Protein AF-A0A2T6E6T4-F1 (afdb_monomer_lite)

pLDDT: mean 71.41, std 10.5, range [36.41, 85.44]

Structure (mmCIF, N/CA/C/O backbone):
data_AF-A0A2T6E6T4-F1
#
_entry.id   AF-A0A2T6E6T4-F1
#
loop_
_atom_site.group_PDB
_atom_site.id
_atom_site.type_symbol
_atom_site.label_atom_id
_atom_site.label_alt_id
_atom_site.label_comp_id
_atom_site.label_asym_id
_atom_site.label_entity_id
_atom_site.label_seq_id
_atom_site.pdbx_PDB_ins_code
_atom_site.Ca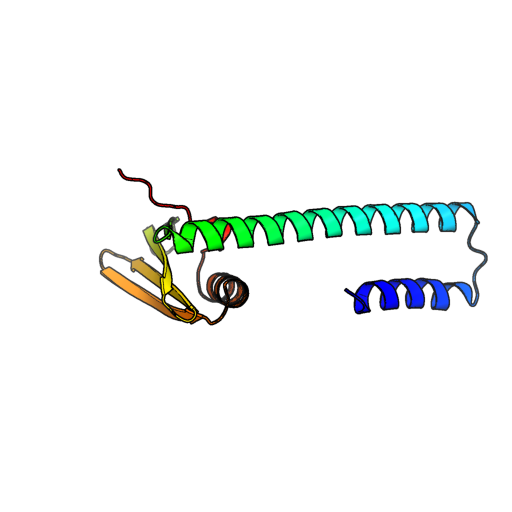rtn_x
_atom_site.Cartn_y
_atom_site.Cartn_z
_atom_site.occupancy
_atom_site.B_iso_or_equiv
_atom_site.auth_seq_id
_atom_site.auth_comp_id
_atom_site.auth_asym_id
_atom_site.auth_atom_id
_atom_site.pdbx_PDB_model_num
ATOM 1 N N . MET A 1 1 ? 5.525 -5.760 -18.909 1.00 48.12 1 MET A N 1
ATOM 2 C CA . MET A 1 1 ? 6.996 -5.800 -19.128 1.00 48.12 1 MET A CA 1
ATOM 3 C C . MET A 1 1 ? 7.352 -5.835 -20.614 1.00 48.12 1 MET A C 1
ATOM 5 O O . MET A 1 1 ? 8.239 -5.095 -21.001 1.00 48.12 1 MET A O 1
ATOM 9 N N . TYR A 1 2 ? 6.636 -6.608 -21.444 1.00 48.38 2 TYR A N 1
ATOM 10 C CA . TYR A 1 2 ? 6.840 -6.674 -22.903 1.00 48.38 2 TYR A CA 1
ATOM 11 C C . TYR A 1 2 ? 6.457 -5.377 -23.658 1.00 48.38 2 TYR A C 1
ATOM 13 O O . TYR A 1 2 ? 7.121 -5.008 -24.620 1.00 48.38 2 TYR A O 1
ATOM 21 N N . GLU A 1 3 ? 5.438 -4.644 -23.189 1.00 52.69 3 GLU A N 1
ATOM 22 C CA . GLU A 1 3 ? 4.948 -3.406 -23.830 1.00 52.69 3 GLU A CA 1
ATOM 23 C C . GLU A 1 3 ? 5.941 -2.238 -23.812 1.00 52.69 3 GLU A C 1
ATOM 25 O O . GLU A 1 3 ? 6.069 -1.528 -24.805 1.00 52.69 3 GLU A O 1
ATOM 30 N N . ILE A 1 4 ? 6.683 -2.049 -22.717 1.00 54.12 4 ILE A N 1
ATOM 31 C CA . ILE A 1 4 ? 7.630 -0.927 -22.588 1.00 54.12 4 ILE A CA 1
ATOM 32 C C . ILE A 1 4 ? 8.847 -1.170 -23.490 1.00 54.12 4 ILE A C 1
ATOM 34 O O . ILE A 1 4 ? 9.327 -0.261 -24.160 1.00 54.12 4 ILE A O 1
ATOM 38 N N . SER A 1 5 ? 9.310 -2.422 -23.568 1.00 52.81 5 SER A N 1
ATOM 39 C CA . SER A 1 5 ? 10.382 -2.824 -24.483 1.00 52.81 5 SER A CA 1
ATOM 40 C C . SER A 1 5 ? 9.982 -2.620 -25.947 1.00 52.81 5 SER A C 1
ATOM 42 O O . SER A 1 5 ? 10.800 -2.165 -26.741 1.00 52.81 5 SER A O 1
ATOM 44 N N . GLN A 1 6 ? 8.722 -2.906 -26.292 1.00 55.88 6 GLN A N 1
ATOM 45 C CA . GLN A 1 6 ? 8.171 -2.697 -27.634 1.00 55.88 6 GLN A CA 1
ATOM 46 C C . GLN A 1 6 ? 8.017 -1.209 -27.970 1.00 55.88 6 GLN A C 1
ATOM 48 O O . GLN A 1 6 ? 8.388 -0.815 -29.068 1.00 55.88 6 GLN A O 1
ATOM 53 N N . GLN A 1 7 ? 7.557 -0.369 -27.035 1.00 58.75 7 GLN A N 1
ATOM 54 C CA . GLN A 1 7 ? 7.467 1.084 -27.240 1.00 58.75 7 GLN A CA 1
ATOM 55 C C . GLN A 1 7 ? 8.837 1.738 -27.436 1.00 58.75 7 GLN A C 1
ATOM 57 O O . GLN A 1 7 ? 8.981 2.601 -28.297 1.00 58.75 7 GLN A O 1
ATOM 62 N N . VAL A 1 8 ? 9.857 1.307 -26.688 1.00 57.97 8 VAL A N 1
ATOM 63 C CA . VAL A 1 8 ? 11.231 1.802 -26.866 1.00 57.97 8 VAL A CA 1
ATOM 64 C C . VAL A 1 8 ? 11.803 1.342 -28.210 1.00 57.97 8 VAL A C 1
ATOM 66 O O . VAL A 1 8 ? 12.407 2.146 -28.912 1.00 57.97 8 VAL A O 1
ATOM 69 N N . LEU A 1 9 ? 11.566 0.088 -28.614 1.00 57.53 9 LEU A N 1
ATOM 70 C CA . LEU A 1 9 ? 11.963 -0.423 -29.933 1.00 57.53 9 LEU A CA 1
ATOM 71 C C . LEU A 1 9 ? 11.251 0.295 -31.087 1.00 57.53 9 LEU A C 1
ATOM 73 O O . LEU A 1 9 ? 11.897 0.586 -32.088 1.00 57.53 9 LEU A O 1
ATOM 77 N N . LEU A 1 10 ? 9.961 0.610 -30.947 1.00 60.66 10 LEU A N 1
ATOM 78 C CA . LEU A 1 10 ? 9.191 1.381 -31.928 1.00 60.66 10 LEU A CA 1
ATOM 79 C C . LEU A 1 10 ? 9.673 2.830 -32.010 1.00 60.66 10 LEU A C 1
ATOM 81 O O . LEU A 1 10 ? 9.896 3.315 -33.109 1.00 60.66 10 LEU A O 1
ATOM 85 N N . PHE A 1 11 ? 9.942 3.486 -30.880 1.00 58.88 11 PHE A N 1
ATOM 86 C CA . PHE A 1 11 ? 10.520 4.833 -30.857 1.00 58.88 11 PHE A CA 1
ATOM 87 C C . PHE A 1 11 ? 11.917 4.875 -31.500 1.00 58.88 11 PHE A C 1
ATOM 89 O O . PHE A 1 11 ? 12.221 5.772 -32.284 1.00 58.88 11 PHE A O 1
ATOM 96 N N . LEU A 1 12 ? 12.754 3.866 -31.230 1.00 55.12 12 LEU A N 1
ATOM 97 C CA . LEU A 1 12 ? 14.038 3.687 -31.909 1.00 55.12 12 LEU A CA 1
ATOM 98 C C . LEU A 1 12 ? 13.855 3.388 -33.402 1.00 55.12 12 LEU A C 1
ATOM 100 O O . LEU A 1 12 ? 14.628 3.892 -34.200 1.00 55.12 12 LEU A O 1
ATOM 104 N N . ALA A 1 13 ? 12.859 2.610 -33.817 1.00 57.91 13 ALA A N 1
ATOM 105 C CA . ALA A 1 13 ? 12.647 2.295 -35.229 1.00 57.91 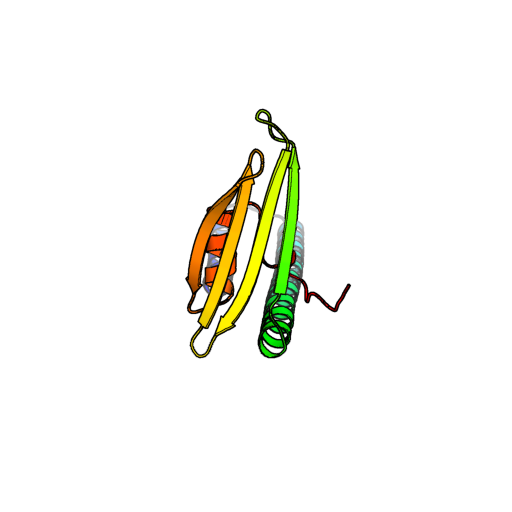13 ALA A CA 1
ATOM 106 C C . ALA A 1 13 ? 12.042 3.467 -36.028 1.00 57.91 13 ALA A C 1
ATOM 108 O O . ALA A 1 13 ? 12.369 3.640 -37.202 1.00 57.91 13 ALA A O 1
ATOM 109 N N . GLU A 1 14 ? 11.188 4.280 -35.405 1.00 53.25 14 GLU A N 1
ATOM 110 C CA . GLU A 1 14 ? 10.406 5.333 -36.062 1.00 53.25 14 GLU A CA 1
ATOM 111 C C . GLU A 1 14 ? 11.209 6.634 -36.268 1.00 53.25 14 GLU A C 1
ATOM 113 O O . GLU A 1 14 ? 11.046 7.298 -37.293 1.00 53.25 14 GLU A O 1
ATOM 118 N N . ASP A 1 15 ? 12.167 6.958 -35.387 1.00 51.22 15 ASP A N 1
ATOM 119 C CA . ASP A 1 15 ? 12.989 8.180 -35.514 1.00 51.22 15 ASP A CA 1
ATOM 120 C C . ASP A 1 15 ? 14.190 8.033 -36.480 1.00 51.22 15 ASP A C 1
ATOM 122 O O . ASP A 1 15 ? 14.761 9.019 -36.953 1.00 51.22 15 ASP A O 1
ATOM 126 N N . HIS A 1 16 ? 14.544 6.804 -36.880 1.00 52.88 16 HIS A N 1
ATOM 127 C CA . HIS A 1 16 ? 15.648 6.556 -37.827 1.00 52.88 16 HIS A CA 1
ATOM 128 C C . HIS A 1 16 ? 15.256 6.750 -39.302 1.00 52.88 16 HIS A C 1
ATOM 130 O O . HIS A 1 16 ? 16.078 6.561 -40.200 1.00 52.88 16 HIS A O 1
ATOM 136 N N . GLY A 1 17 ? 14.018 7.170 -39.573 1.00 50.34 17 GLY A N 1
ATOM 137 C CA . GLY A 1 17 ? 13.512 7.338 -40.930 1.00 50.34 17 GLY A CA 1
ATOM 138 C C . GLY A 1 17 ? 13.982 8.594 -41.673 1.00 50.34 17 GLY A C 1
ATOM 139 O O . GLY A 1 17 ? 13.856 8.619 -42.899 1.00 50.34 17 GLY A O 1
ATOM 140 N N . ARG A 1 18 ? 14.482 9.666 -41.019 1.00 56.31 18 ARG A N 1
ATOM 141 C CA . ARG A 1 18 ? 14.786 10.899 -41.791 1.00 56.31 18 ARG A CA 1
ATOM 142 C C . ARG A 1 18 ? 15.679 12.005 -41.215 1.00 56.31 18 ARG A C 1
ATOM 144 O O . ARG A 1 18 ? 15.728 13.070 -41.834 1.00 56.31 18 ARG A O 1
ATOM 151 N N . ARG A 1 19 ? 16.390 11.850 -40.095 1.00 58.31 19 ARG A N 1
ATOM 152 C CA . ARG A 1 19 ? 17.266 12.935 -39.596 1.00 58.31 19 ARG A CA 1
ATOM 153 C C . ARG A 1 19 ? 18.662 12.443 -39.244 1.00 58.31 19 ARG A C 1
ATOM 155 O O . ARG A 1 19 ? 18.840 11.383 -38.666 1.00 58.31 19 ARG A O 1
ATOM 162 N N . ASN A 1 20 ? 19.649 13.243 -39.642 1.00 62.38 20 ASN A N 1
ATOM 163 C CA . ASN A 1 20 ? 21.078 13.029 -39.441 1.00 62.38 20 ASN A CA 1
ATOM 164 C C . ASN A 1 20 ? 21.419 13.202 -37.949 1.00 62.38 20 ASN A C 1
ATOM 166 O O . ASN A 1 20 ? 21.921 14.247 -37.539 1.00 62.38 20 ASN A O 1
ATOM 170 N N . ILE A 1 21 ? 21.041 12.226 -37.122 1.00 63.09 21 ILE A N 1
ATOM 171 C CA . ILE A 1 21 ? 21.306 12.237 -35.685 1.00 63.09 21 ILE A CA 1
ATOM 172 C C . ILE A 1 21 ? 22.797 11.923 -35.486 1.00 63.09 21 ILE A C 1
ATOM 174 O O . ILE A 1 21 ? 23.265 10.873 -35.931 1.00 63.09 21 ILE A O 1
ATOM 178 N N . PRO A 1 22 ? 23.573 12.807 -34.835 1.00 77.56 22 PRO A N 1
ATOM 179 C CA . PRO A 1 22 ? 24.978 12.543 -34.557 1.00 77.56 22 PRO A CA 1
ATOM 180 C C . PRO A 1 22 ? 25.138 11.280 -33.701 1.00 77.56 22 PRO A C 1
ATOM 182 O O . PRO A 1 22 ? 24.425 11.112 -32.714 1.00 77.56 22 PRO A O 1
ATOM 185 N N . GLY A 1 23 ? 26.118 10.425 -34.009 1.00 72.88 23 GLY A N 1
ATOM 186 C CA . GLY A 1 23 ? 26.310 9.147 -33.303 1.00 72.88 23 GLY A CA 1
ATOM 187 C C . GLY A 1 23 ? 26.464 9.264 -31.776 1.00 72.88 23 GLY A C 1
ATOM 188 O O . GLY A 1 23 ? 26.055 8.365 -31.047 1.00 72.88 23 GLY A O 1
ATOM 189 N N . TRP A 1 24 ? 26.966 10.393 -31.266 1.00 71.25 24 TRP A N 1
ATOM 190 C CA . TRP A 1 24 ? 27.049 10.648 -29.822 1.00 71.25 24 TRP A CA 1
ATOM 191 C C . TRP A 1 24 ? 25.671 10.806 -29.156 1.00 71.25 24 TRP A C 1
ATOM 193 O O . TRP A 1 24 ? 25.510 10.425 -27.999 1.00 71.25 24 TRP A O 1
ATOM 203 N N . VAL A 1 25 ? 24.666 11.310 -29.883 1.00 70.75 25 VAL A N 1
ATOM 204 C CA . VAL A 1 25 ? 23.282 11.419 -29.397 1.00 70.75 25 VAL A CA 1
ATOM 205 C C . VAL A 1 25 ? 22.672 10.027 -29.250 1.00 70.75 25 VAL A C 1
ATOM 207 O O . VAL A 1 25 ? 22.012 9.759 -28.252 1.00 70.75 25 VAL A O 1
ATOM 210 N N . VAL A 1 26 ? 22.958 9.109 -30.179 1.00 73.38 26 VAL A N 1
ATOM 211 C CA . VAL A 1 26 ? 22.511 7.707 -30.085 1.00 73.38 26 VAL A CA 1
ATOM 212 C C . VAL A 1 26 ? 23.104 7.027 -28.849 1.00 73.38 26 VAL A C 1
ATOM 214 O O . VAL A 1 26 ? 22.381 6.383 -28.092 1.00 73.38 26 VAL A O 1
ATOM 217 N N . VAL A 1 27 ? 24.399 7.224 -28.586 1.00 72.56 27 VAL A N 1
ATOM 218 C CA . VAL A 1 27 ? 25.051 6.697 -27.374 1.00 72.56 27 VAL A CA 1
ATOM 219 C C . VAL A 1 27 ? 24.414 7.277 -26.108 1.00 72.56 27 VAL A C 1
ATOM 221 O O . VAL A 1 27 ? 24.139 6.537 -25.165 1.00 72.56 27 VAL A O 1
ATOM 224 N N . LEU A 1 28 ? 24.121 8.580 -26.091 1.00 71.88 28 LEU A N 1
ATOM 225 C CA . LEU A 1 28 ? 23.477 9.243 -24.958 1.00 71.88 28 LEU A CA 1
ATOM 226 C C . LEU A 1 28 ? 22.059 8.702 -24.705 1.00 71.88 28 LEU A C 1
ATOM 228 O O . LEU A 1 28 ? 21.707 8.428 -23.559 1.00 71.88 28 LEU A O 1
ATOM 232 N N . LEU A 1 29 ? 21.276 8.462 -25.760 1.00 70.19 29 LEU A N 1
ATOM 233 C CA . LEU A 1 29 ? 19.951 7.844 -25.656 1.00 70.19 29 LEU A CA 1
ATOM 234 C C . LEU A 1 29 ? 20.020 6.410 -25.113 1.00 70.19 29 LEU A C 1
ATOM 236 O O . LEU A 1 29 ? 19.207 6.047 -24.266 1.00 70.19 29 LEU A O 1
ATOM 240 N N . ILE A 1 30 ? 21.010 5.615 -25.531 1.00 73.25 30 ILE A N 1
ATOM 241 C CA . ILE A 1 30 ? 21.228 4.258 -25.004 1.00 73.25 30 ILE A CA 1
ATOM 242 C C . ILE A 1 30 ? 21.551 4.303 -23.505 1.00 73.25 30 ILE A C 1
ATOM 244 O O . ILE A 1 30 ? 20.977 3.539 -22.731 1.00 73.25 30 ILE A O 1
ATOM 248 N N . VAL A 1 31 ? 22.424 5.215 -23.068 1.00 73.81 31 VAL A N 1
ATOM 249 C CA . VAL A 1 31 ? 22.764 5.371 -21.642 1.00 73.81 31 VAL A CA 1
ATOM 250 C C . VAL A 1 31 ? 21.537 5.777 -20.822 1.00 73.81 31 VAL A C 1
ATOM 252 O O . VAL A 1 31 ? 21.307 5.210 -19.753 1.00 73.81 31 VAL A O 1
ATOM 255 N N . ILE A 1 32 ? 20.712 6.698 -21.328 1.00 71.31 32 ILE A N 1
ATOM 256 C CA . ILE A 1 32 ? 19.450 7.087 -20.679 1.00 71.31 32 ILE A CA 1
ATOM 257 C C . ILE A 1 32 ? 18.485 5.897 -20.614 1.00 71.31 32 ILE A C 1
ATOM 259 O O . ILE A 1 32 ? 17.890 5.645 -19.564 1.00 71.31 32 ILE A O 1
ATOM 263 N N . ALA A 1 33 ? 18.347 5.133 -21.697 1.00 66.50 33 ALA A N 1
ATOM 264 C CA . ALA A 1 33 ? 17.482 3.957 -21.738 1.00 66.50 33 ALA A CA 1
ATOM 265 C C . ALA A 1 33 ? 17.921 2.886 -20.722 1.00 66.50 33 ALA A C 1
ATOM 267 O O . ALA A 1 33 ? 17.095 2.349 -19.987 1.00 66.50 33 ALA A O 1
ATOM 268 N N . ILE A 1 34 ? 19.225 2.620 -20.608 1.00 71.62 34 ILE A N 1
ATOM 269 C CA . ILE A 1 34 ? 19.766 1.675 -19.620 1.00 71.62 34 ILE A CA 1
ATOM 270 C C . ILE A 1 34 ? 19.563 2.206 -18.196 1.00 71.62 34 ILE A C 1
ATOM 272 O O . ILE A 1 34 ? 19.096 1.473 -17.324 1.00 71.62 34 ILE A O 1
ATOM 276 N N . GLY A 1 35 ? 19.868 3.483 -17.950 1.00 64.19 35 GLY A N 1
ATOM 277 C CA . GLY A 1 35 ? 19.713 4.100 -16.631 1.00 64.19 35 GLY A CA 1
ATOM 278 C C . GLY A 1 35 ? 18.263 4.083 -16.141 1.00 64.19 35 GLY A C 1
ATOM 279 O O . GLY A 1 35 ? 17.992 3.705 -15.001 1.00 64.19 35 GLY A O 1
ATOM 280 N N . THR A 1 36 ? 17.316 4.415 -17.020 1.00 65.19 36 THR A N 1
ATOM 281 C CA . THR A 1 36 ? 15.878 4.351 -16.716 1.00 65.19 36 THR A CA 1
ATOM 282 C C . THR A 1 36 ? 15.400 2.914 -16.506 1.00 65.19 36 THR A C 1
ATOM 284 O O . THR A 1 36 ? 14.653 2.661 -15.562 1.00 65.19 36 THR A O 1
ATOM 287 N N . MET A 1 37 ? 15.882 1.949 -17.297 1.00 65.25 37 MET A N 1
ATOM 288 C CA . MET A 1 37 ? 15.565 0.530 -17.112 1.00 65.25 37 MET A CA 1
ATOM 289 C C . MET A 1 37 ? 16.033 0.002 -15.750 1.00 65.25 37 MET A C 1
ATOM 291 O O . MET A 1 37 ? 15.277 -0.702 -15.074 1.00 65.25 37 MET A O 1
ATOM 295 N N . LEU A 1 38 ? 17.249 0.346 -15.321 1.00 67.81 38 LEU A N 1
ATOM 296 C CA . LEU A 1 38 ? 17.779 -0.053 -14.014 1.00 67.81 38 LEU A CA 1
ATOM 297 C C . LEU A 1 38 ? 16.992 0.592 -12.867 1.00 67.81 38 LEU A C 1
ATOM 299 O O . LEU A 1 38 ? 16.574 -0.113 -11.950 1.00 67.81 38 LEU A O 1
ATOM 303 N N . ALA A 1 39 ? 16.699 1.892 -12.958 1.00 64.56 39 ALA A N 1
ATOM 304 C CA . ALA A 1 39 ? 15.915 2.601 -11.948 1.00 64.56 39 ALA A CA 1
ATOM 305 C C . ALA A 1 39 ? 14.502 2.010 -11.783 1.00 64.56 39 ALA A C 1
ATOM 307 O O . ALA A 1 39 ? 14.054 1.768 -10.661 1.00 64.56 39 ALA A O 1
ATOM 308 N N . VAL A 1 40 ? 13.818 1.709 -12.892 1.00 64.38 40 VAL A N 1
ATOM 309 C CA . VAL A 1 40 ? 12.500 1.055 -12.870 1.00 64.38 40 VAL A CA 1
ATOM 310 C C . VAL A 1 40 ? 12.604 -0.363 -12.308 1.00 64.38 40 VAL A C 1
ATOM 312 O O . VAL A 1 40 ? 11.761 -0.771 -11.511 1.00 64.38 40 VAL A O 1
ATOM 315 N N . SER A 1 41 ? 13.647 -1.113 -12.668 1.00 65.25 41 SER A N 1
ATOM 316 C CA . SER A 1 41 ? 13.875 -2.466 -12.146 1.00 65.25 41 SER A CA 1
ATOM 317 C C . SER A 1 41 ? 14.063 -2.466 -10.629 1.00 65.25 41 SER A C 1
ATOM 319 O O . SER A 1 41 ? 13.470 -3.297 -9.941 1.00 65.25 41 SER A O 1
ATOM 321 N N . ASP A 1 42 ? 14.826 -1.515 -10.094 1.00 66.25 42 ASP A N 1
ATOM 322 C CA . ASP A 1 42 ? 15.030 -1.370 -8.653 1.00 66.25 42 ASP A CA 1
ATOM 323 C C . ASP A 1 42 ? 13.756 -0.922 -7.930 1.00 66.25 42 ASP A C 1
ATOM 325 O O . ASP A 1 42 ? 13.450 -1.433 -6.852 1.00 66.25 42 ASP A O 1
ATOM 329 N N . GLN A 1 43 ? 12.954 -0.037 -8.528 1.00 64.69 43 GLN A N 1
ATOM 330 C CA . GLN A 1 43 ? 11.645 0.334 -7.981 1.00 64.69 43 GLN A CA 1
ATOM 331 C C . GLN A 1 43 ? 10.660 -0.843 -7.980 1.00 64.69 43 GLN A C 1
ATOM 333 O O . GLN A 1 43 ? 9.938 -1.040 -7.001 1.00 64.69 43 GLN A O 1
ATOM 338 N N . LEU A 1 44 ? 10.652 -1.658 -9.038 1.00 66.38 44 LEU A N 1
ATOM 339 C CA . LEU A 1 44 ? 9.839 -2.873 -9.115 1.00 66.38 44 LEU A CA 1
ATOM 340 C C . LEU A 1 44 ? 10.286 -3.921 -8.092 1.00 66.38 44 LEU A C 1
ATOM 342 O O . LEU A 1 44 ? 9.433 -4.555 -7.473 1.00 66.38 44 LEU A O 1
ATOM 346 N N . LYS A 1 45 ? 11.598 -4.088 -7.881 1.00 67.19 45 LYS A N 1
ATOM 347 C CA . LYS A 1 45 ? 12.139 -4.964 -6.831 1.00 67.19 45 LYS A CA 1
ATOM 348 C C . LYS A 1 45 ? 11.719 -4.491 -5.443 1.00 67.19 45 LYS A C 1
ATOM 350 O O . LYS A 1 45 ? 11.174 -5.291 -4.696 1.00 67.19 45 LYS A O 1
ATOM 355 N N . LYS A 1 46 ? 11.886 -3.199 -5.131 1.00 68.19 46 LYS A N 1
ATOM 356 C CA . LYS A 1 46 ? 11.466 -2.617 -3.844 1.00 68.19 46 LYS A CA 1
ATOM 357 C C . LYS A 1 46 ? 9.968 -2.780 -3.600 1.00 68.19 46 LYS A C 1
ATOM 359 O O . LYS A 1 46 ? 9.573 -3.145 -2.501 1.00 68.19 46 LYS A O 1
ATOM 364 N N . ARG A 1 47 ? 9.134 -2.567 -4.626 1.00 66.88 47 ARG A N 1
ATOM 365 C CA . ARG A 1 47 ? 7.687 -2.813 -4.536 1.00 66.88 47 ARG A CA 1
ATOM 366 C C . ARG A 1 47 ? 7.367 -4.276 -4.262 1.00 66.88 47 ARG A C 1
ATOM 368 O O . ARG A 1 47 ? 6.560 -4.545 -3.386 1.00 66.88 47 ARG A O 1
ATOM 375 N N . LYS A 1 48 ? 7.986 -5.207 -4.994 1.00 66.25 48 LYS A N 1
ATOM 376 C CA . LYS A 1 48 ? 7.788 -6.647 -4.777 1.00 66.25 48 LYS A CA 1
ATOM 377 C C . LYS A 1 48 ? 8.207 -7.068 -3.376 1.00 66.25 48 LYS A C 1
ATOM 379 O O . LYS A 1 48 ? 7.458 -7.787 -2.739 1.00 66.25 48 LYS A O 1
ATOM 384 N N . GLN A 1 49 ? 9.359 -6.593 -2.914 1.00 70.19 49 GLN A N 1
ATOM 385 C CA . GLN A 1 49 ? 9.874 -6.903 -1.589 1.00 70.19 49 GLN A CA 1
ATOM 386 C C . GLN A 1 49 ? 8.938 -6.386 -0.495 1.00 70.19 49 GLN A C 1
ATOM 388 O O . GLN A 1 49 ? 8.505 -7.177 0.324 1.00 70.19 49 GLN A O 1
ATOM 393 N N . LEU A 1 50 ? 8.501 -5.124 -0.569 1.00 68.50 50 LEU A N 1
ATOM 394 C CA . LEU A 1 50 ? 7.506 -4.579 0.359 1.00 68.50 50 LEU A CA 1
ATOM 395 C C . LEU A 1 50 ? 6.205 -5.400 0.366 1.00 68.50 50 LEU A C 1
ATOM 397 O O . LEU A 1 50 ? 5.609 -5.618 1.412 1.00 68.50 50 LEU A O 1
ATOM 401 N N . HIS A 1 51 ? 5.763 -5.855 -0.806 1.00 70.62 51 HIS A N 1
ATOM 402 C CA . HIS A 1 51 ? 4.580 -6.700 -0.927 1.00 70.62 51 HIS A CA 1
ATOM 403 C C . HIS A 1 51 ? 4.778 -8.059 -0.250 1.00 70.62 51 HIS A C 1
ATOM 405 O O . HIS A 1 51 ? 3.868 -8.533 0.421 1.00 70.62 51 HIS A O 1
ATOM 411 N N . THR A 1 52 ? 5.948 -8.678 -0.425 1.00 69.81 52 THR A N 1
ATOM 412 C CA . THR A 1 52 ? 6.314 -9.932 0.240 1.00 69.81 52 THR A CA 1
ATOM 413 C C . THR A 1 52 ? 6.385 -9.743 1.749 1.00 69.81 52 THR A C 1
ATOM 415 O O . THR A 1 52 ? 5.713 -10.480 2.456 1.00 69.81 52 THR A O 1
ATOM 418 N N . ASP A 1 53 ? 7.095 -8.719 2.226 1.00 69.62 53 ASP A N 1
ATOM 419 C CA . ASP A 1 53 ? 7.271 -8.439 3.654 1.00 69.62 53 ASP A CA 1
ATOM 420 C C . ASP A 1 53 ? 5.909 -8.216 4.336 1.00 69.62 53 ASP A C 1
ATOM 422 O O . ASP A 1 53 ? 5.592 -8.863 5.327 1.00 69.62 53 ASP A O 1
ATOM 426 N N . ILE A 1 54 ? 5.034 -7.395 3.738 1.00 66.88 54 ILE A N 1
ATOM 427 C CA . ILE A 1 54 ? 3.671 -7.176 4.249 1.00 66.88 54 ILE A CA 1
ATOM 428 C C . ILE A 1 54 ? 2.830 -8.461 4.176 1.00 66.88 54 ILE A C 1
ATOM 430 O O . ILE A 1 54 ? 2.042 -8.722 5.079 1.00 66.88 54 ILE A O 1
ATOM 434 N N . THR A 1 55 ? 2.979 -9.283 3.130 1.00 70.75 55 THR A N 1
ATOM 435 C CA . THR A 1 55 ? 2.262 -10.571 3.025 1.00 70.75 55 THR A CA 1
ATOM 436 C C . THR A 1 55 ? 2.678 -11.543 4.126 1.00 70.75 55 THR A C 1
ATOM 438 O O . THR A 1 55 ? 1.815 -12.225 4.686 1.00 70.75 55 THR A O 1
ATOM 441 N N . ASP A 1 56 ? 3.978 -11.625 4.400 1.00 67.00 56 ASP A N 1
ATOM 442 C CA . ASP A 1 56 ? 4.550 -12.512 5.408 1.00 67.00 56 ASP A CA 1
ATOM 443 C C . ASP A 1 56 ? 4.153 -12.045 6.814 1.00 67.00 56 ASP A C 1
ATOM 445 O O . ASP A 1 56 ? 3.624 -12.847 7.589 1.00 67.00 56 ASP A O 1
ATOM 449 N N . ASP A 1 57 ? 4.254 -10.743 7.098 1.00 65.06 57 ASP A N 1
ATOM 450 C CA . ASP A 1 57 ? 3.799 -10.149 8.360 1.00 65.06 57 ASP A CA 1
ATOM 451 C C . ASP A 1 57 ? 2.286 -10.327 8.561 1.00 65.06 57 ASP A C 1
ATOM 453 O O . ASP A 1 57 ? 1.846 -10.702 9.643 1.00 65.06 57 ASP A O 1
ATOM 457 N N . LEU A 1 58 ? 1.468 -10.144 7.516 1.00 66.19 58 LEU A N 1
ATOM 458 C CA . LEU A 1 58 ? 0.020 -10.398 7.566 1.00 66.19 58 LEU A CA 1
ATOM 459 C C . LEU A 1 58 ? -0.328 -11.878 7.778 1.00 66.19 58 LEU A C 1
ATOM 461 O O . LEU A 1 58 ? -1.428 -12.204 8.230 1.00 66.19 58 LEU A O 1
ATOM 465 N N . GLY A 1 59 ? 0.571 -12.783 7.386 1.00 63.31 59 GLY A N 1
ATOM 466 C CA . GLY A 1 59 ? 0.472 -14.210 7.675 1.00 63.31 59 GLY A CA 1
ATOM 467 C C . GLY A 1 59 ? 0.751 -14.535 9.143 1.00 63.31 59 GLY A C 1
ATOM 468 O O . GLY A 1 59 ? 0.231 -15.534 9.640 1.00 63.31 59 GLY A O 1
ATOM 469 N N . ALA A 1 60 ? 1.528 -13.691 9.826 1.00 62.50 60 ALA A N 1
ATOM 470 C CA . ALA A 1 60 ? 1.846 -13.818 11.240 1.00 62.50 60 ALA A CA 1
ATOM 471 C C . ALA A 1 60 ? 0.832 -13.083 12.136 1.00 62.50 60 ALA A C 1
ATOM 473 O O . ALA A 1 60 ? 0.384 -13.656 13.130 1.00 62.50 60 ALA A O 1
ATOM 474 N N . GLN A 1 61 ? 0.448 -11.848 11.787 1.00 71.19 61 GLN A N 1
ATOM 475 C CA . GLN A 1 61 ? -0.367 -10.951 12.614 1.00 71.19 61 GLN A CA 1
ATOM 476 C C . GLN A 1 61 ? -1.214 -9.963 11.785 1.00 71.19 61 GLN A C 1
ATOM 478 O O . GLN A 1 61 ? -1.080 -9.828 10.575 1.00 71.19 61 GLN A O 1
ATOM 483 N N . LYS A 1 62 ? -2.145 -9.257 12.437 1.00 79.50 62 LYS A N 1
ATOM 484 C CA . LYS A 1 62 ? -2.920 -8.169 11.810 1.00 79.50 62 LYS A CA 1
ATOM 485 C C . LYS A 1 62 ? -2.095 -6.880 11.822 1.00 79.50 62 LYS A C 1
ATOM 487 O O . LYS A 1 62 ? -1.580 -6.500 12.867 1.00 79.50 62 LYS A O 1
ATOM 492 N N . GLN A 1 63 ? -2.058 -6.151 10.713 1.00 80.50 63 GLN A N 1
ATOM 493 C CA . GLN A 1 63 ? -1.375 -4.862 10.649 1.00 80.50 63 GLN A CA 1
ATOM 494 C C . GLN A 1 63 ? -2.347 -3.704 10.866 1.00 80.50 63 GLN A C 1
ATOM 496 O O . GLN A 1 63 ? -3.504 -3.746 10.442 1.00 80.50 63 GLN A O 1
ATOM 501 N N . VAL A 1 64 ? -1.888 -2.648 11.537 1.00 80.38 64 VAL A N 1
ATOM 502 C CA . VAL A 1 64 ? -2.725 -1.491 11.883 1.00 80.38 64 VAL A CA 1
ATOM 503 C C . VAL A 1 64 ? -2.010 -0.207 11.491 1.00 80.38 64 VAL A C 1
ATOM 505 O O . VAL A 1 64 ? -0.840 -0.019 11.799 1.00 80.38 64 VAL A O 1
ATOM 508 N N . ALA A 1 65 ? -2.743 0.704 10.861 1.00 79.81 65 ALA A N 1
ATOM 509 C CA . ALA A 1 65 ? -2.289 2.046 10.532 1.00 79.81 65 ALA A CA 1
ATOM 510 C C . ALA A 1 65 ? -3.192 3.075 11.221 1.00 79.81 65 ALA A C 1
ATOM 512 O O . ALA A 1 65 ? -4.408 2.896 11.314 1.00 79.81 65 ALA A O 1
ATOM 513 N N . SER A 1 66 ? -2.622 4.176 11.706 1.00 79.06 66 SER A N 1
ATOM 514 C CA . SER A 1 66 ? -3.405 5.300 12.227 1.00 79.06 66 SER A CA 1
ATOM 515 C C . SER A 1 66 ? -2.825 6.619 11.755 1.00 79.06 66 SER A C 1
ATOM 517 O O . SER A 1 66 ? -1.648 6.890 11.985 1.00 79.06 66 SER A O 1
ATOM 519 N N . VAL A 1 67 ? -3.659 7.453 11.143 1.00 80.69 67 VAL A N 1
ATOM 520 C CA . VAL A 1 67 ? -3.280 8.782 10.661 1.00 80.69 67 VAL A CA 1
ATOM 521 C C . VAL A 1 67 ? -4.218 9.803 11.280 1.00 80.69 67 VAL A C 1
ATOM 523 O O . VAL A 1 67 ? -5.436 9.717 11.148 1.00 80.69 67 VAL A O 1
ATOM 526 N N . LYS A 1 68 ? -3.646 10.801 11.952 1.00 76.88 68 LYS A N 1
ATOM 527 C CA . LYS A 1 68 ? -4.382 11.970 12.437 1.00 76.88 68 LYS A CA 1
ATOM 528 C C . LYS A 1 68 ? -4.123 13.121 11.482 1.00 76.88 68 LYS A C 1
ATOM 530 O O . LYS A 1 68 ? -2.971 13.461 11.231 1.00 76.88 68 LYS A O 1
ATOM 535 N N . SER A 1 69 ? -5.188 13.713 10.961 1.00 72.38 69 SER A N 1
ATOM 536 C CA . SER A 1 69 ? -5.107 14.851 10.053 1.00 72.38 69 SER A CA 1
ATOM 537 C C . SER A 1 69 ? -5.985 15.993 10.546 1.00 72.38 69 SER A C 1
ATOM 539 O O . SER A 1 69 ? -7.083 15.784 11.064 1.00 72.38 69 SER A O 1
ATOM 541 N N . MET A 1 70 ? -5.491 17.219 10.394 1.00 72.06 70 MET A N 1
ATOM 542 C CA . MET A 1 70 ? -6.250 18.426 10.692 1.00 72.06 70 MET A CA 1
ATOM 543 C C . MET A 1 70 ? -6.959 18.863 9.411 1.00 72.06 70 MET A C 1
ATOM 545 O O . MET A 1 70 ? -6.312 19.278 8.452 1.00 72.06 70 MET A O 1
ATOM 549 N N . THR A 1 71 ? -8.285 18.764 9.384 1.00 67.19 71 THR A N 1
ATOM 550 C CA . THR A 1 71 ? -9.082 19.273 8.262 1.00 67.19 71 THR A CA 1
ATOM 551 C C . THR A 1 71 ? -9.698 20.620 8.616 1.00 67.19 71 THR A C 1
ATOM 553 O O . THR A 1 71 ? -9.802 20.980 9.788 1.00 67.19 71 THR A O 1
ATOM 556 N N . THR A 1 72 ? -10.181 21.351 7.612 1.00 66.62 72 THR A N 1
ATOM 557 C CA . THR A 1 72 ? -10.921 22.611 7.798 1.00 66.62 72 THR A CA 1
ATOM 558 C C . THR A 1 72 ? -12.160 22.445 8.690 1.00 66.62 72 THR A C 1
ATOM 560 O O . THR A 1 72 ? -12.650 23.416 9.251 1.00 66.62 72 THR A O 1
ATOM 563 N N . SER A 1 73 ? -12.659 21.213 8.843 1.00 66.81 73 SER A N 1
ATOM 564 C CA . SER A 1 73 ? -13.786 20.851 9.710 1.00 66.81 73 SER A CA 1
ATOM 565 C C . SER A 1 73 ? -13.371 20.317 11.091 1.00 66.81 73 SER A C 1
ATOM 567 O O . SER A 1 73 ? -14.222 19.775 11.791 1.00 66.81 73 SER A O 1
ATOM 569 N N . GLY A 1 74 ? -12.090 20.414 11.470 1.00 73.50 74 GLY A N 1
ATOM 570 C CA . GLY A 1 74 ? -11.551 19.926 12.746 1.00 73.50 74 GLY A CA 1
ATOM 571 C C . GLY A 1 74 ? -10.629 18.699 12.626 1.00 73.50 74 GLY A C 1
ATOM 572 O O . GLY A 1 74 ? -10.312 18.258 11.511 1.00 73.50 74 GLY A O 1
ATOM 573 N N . PRO A 1 75 ? -10.160 18.154 13.768 1.00 77.19 75 PRO A N 1
ATOM 574 C CA . PRO A 1 75 ? -9.295 16.979 13.797 1.00 77.19 75 PRO A CA 1
ATOM 575 C C . PRO A 1 75 ? -10.064 15.729 13.352 1.00 77.19 75 PRO A C 1
ATOM 577 O O . PRO A 1 75 ? -11.136 15.422 13.874 1.00 77.19 75 PRO A O 1
ATOM 580 N N . VAL A 1 76 ? -9.497 15.007 12.387 1.00 79.50 76 VAL A N 1
ATOM 581 C CA . VAL A 1 76 ? -10.016 13.735 11.877 1.00 79.50 76 VAL A CA 1
ATOM 582 C C . VAL A 1 76 ? -8.963 12.659 12.115 1.00 79.50 76 VAL A C 1
ATOM 584 O O . VAL A 1 76 ? -7.797 12.826 11.757 1.00 79.50 76 VAL A O 1
ATOM 587 N N . GLU A 1 77 ? -9.365 11.557 12.738 1.00 81.81 77 GLU A N 1
ATOM 588 C CA . GLU A 1 77 ? -8.493 10.413 13.011 1.00 81.81 77 GLU A CA 1
ATOM 589 C C . GLU A 1 77 ? -8.936 9.234 12.148 1.00 81.81 77 GLU A C 1
ATOM 591 O O . GLU A 1 77 ? -10.064 8.772 12.254 1.00 81.81 77 GLU A O 1
ATOM 596 N N . TYR A 1 78 ? -8.055 8.750 11.285 1.00 81.44 78 TYR A N 1
ATOM 597 C CA . TYR A 1 78 ? -8.276 7.557 10.484 1.00 81.44 78 TYR A CA 1
ATOM 598 C C . TYR A 1 78 ? -7.548 6.387 11.138 1.00 81.44 78 TYR A C 1
ATOM 600 O O . TYR A 1 78 ? -6.416 6.532 11.609 1.00 81.44 78 TYR A O 1
ATOM 608 N N . ARG A 1 79 ? -8.181 5.217 11.152 1.00 84.06 79 ARG A N 1
ATOM 609 C CA . ARG A 1 79 ? -7.602 3.969 11.642 1.00 84.06 79 ARG A CA 1
ATOM 610 C C . ARG A 1 79 ? -7.886 2.855 10.647 1.00 84.06 79 ARG A C 1
ATOM 612 O O . ARG A 1 79 ? -9.034 2.456 10.488 1.00 84.06 79 ARG A O 1
ATOM 619 N N . GLY A 1 80 ? -6.837 2.373 9.998 1.00 83.00 80 GLY A N 1
ATOM 620 C CA . GLY A 1 80 ? -6.869 1.230 9.101 1.00 83.00 80 GLY A CA 1
ATOM 621 C C . GLY A 1 80 ? -6.435 -0.041 9.824 1.00 83.00 80 GLY A C 1
ATOM 622 O O . GLY A 1 80 ? -5.499 -0.023 10.620 1.00 83.00 80 GLY A O 1
ATOM 623 N N . VAL A 1 81 ? -7.089 -1.155 9.530 1.00 84.56 81 VAL A N 1
ATOM 624 C CA . VAL A 1 81 ? -6.679 -2.506 9.908 1.00 84.56 81 VAL A CA 1
ATOM 625 C C . VAL A 1 81 ? -6.618 -3.333 8.636 1.00 84.56 81 VAL A C 1
ATOM 627 O O . VAL A 1 81 ? -7.581 -3.365 7.877 1.00 84.56 81 VAL A O 1
ATOM 630 N N . LEU A 1 82 ? -5.496 -4.003 8.419 1.00 83.75 82 LEU A N 1
ATOM 631 C CA . LEU A 1 82 ? -5.302 -4.940 7.325 1.00 83.75 82 LEU A CA 1
ATOM 632 C C . LEU A 1 82 ? -4.991 -6.307 7.930 1.00 83.75 82 LEU A C 1
ATOM 634 O O . LEU A 1 82 ? -4.126 -6.430 8.796 1.00 83.75 82 LEU A O 1
ATOM 638 N N . ALA A 1 83 ? -5.717 -7.336 7.512 1.00 83.88 83 ALA A N 1
ATOM 639 C CA . ALA A 1 83 ? -5.528 -8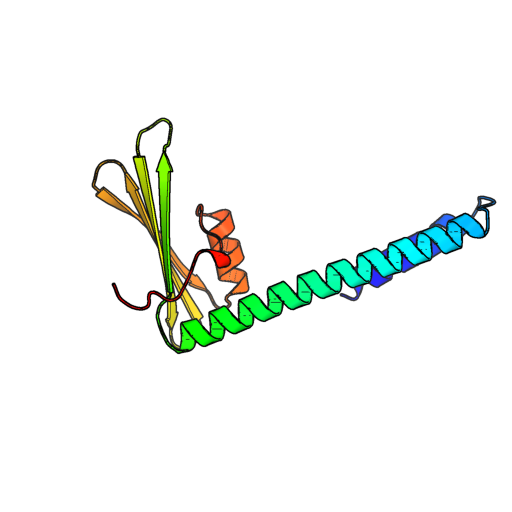.690 8.014 1.00 83.88 83 ALA A CA 1
ATOM 640 C C . ALA A 1 83 ? -5.668 -9.711 6.888 1.00 83.88 83 ALA A C 1
ATOM 642 O O . ALA A 1 83 ? -6.543 -9.593 6.029 1.00 83.88 83 ALA A O 1
ATOM 643 N N . ARG A 1 84 ? -4.847 -10.763 6.909 1.00 80.00 84 ARG A N 1
ATOM 644 C CA . ARG A 1 84 ? -5.046 -11.910 6.023 1.00 80.00 84 ARG A CA 1
ATOM 645 C C . ARG A 1 84 ? -6.135 -12.815 6.595 1.00 80.00 84 ARG A C 1
ATOM 647 O O . ARG A 1 84 ? -6.075 -13.219 7.753 1.00 80.00 84 ARG A O 1
ATOM 654 N N . LYS A 1 85 ? -7.131 -13.165 5.783 1.00 78.75 85 LYS A N 1
ATOM 655 C CA . LYS A 1 85 ? -8.182 -14.136 6.127 1.00 78.75 85 LYS A CA 1
ATOM 656 C C . LYS A 1 85 ? -8.247 -15.181 5.034 1.00 78.75 85 LYS A C 1
ATOM 658 O O . LYS A 1 85 ? -8.526 -14.798 3.914 1.00 78.75 85 LYS A O 1
ATOM 663 N N . ASN A 1 86 ? -8.061 -16.461 5.369 1.00 69.38 86 ASN A N 1
ATOM 664 C CA . ASN A 1 86 ? -8.244 -17.679 4.552 1.00 69.38 86 ASN A CA 1
ATOM 665 C C . ASN A 1 86 ? -8.046 -17.572 3.016 1.00 69.38 86 ASN A C 1
ATOM 667 O O . ASN A 1 86 ? -7.146 -18.219 2.493 1.00 69.38 86 ASN A O 1
ATOM 671 N N . GLN A 1 87 ? -8.882 -16.814 2.294 1.00 66.31 87 GLN A N 1
ATOM 672 C CA . GLN A 1 87 ? -8.875 -16.648 0.832 1.00 66.31 87 GLN A CA 1
ATOM 673 C C . GLN A 1 87 ? -8.489 -15.242 0.320 1.00 66.31 87 GLN A C 1
ATOM 675 O O . GLN A 1 87 ? -8.507 -15.030 -0.886 1.00 66.31 87 GLN A O 1
ATOM 680 N N . GLY A 1 88 ? -8.122 -14.289 1.183 1.00 79.25 88 GLY A N 1
ATOM 681 C CA . GLY A 1 88 ? -7.798 -12.923 0.762 1.00 79.25 88 GLY A CA 1
ATOM 682 C C . GLY A 1 88 ? -7.296 -12.004 1.878 1.00 79.25 88 GLY A C 1
ATOM 683 O O . GLY A 1 88 ? -6.878 -12.446 2.955 1.00 79.25 88 GLY A O 1
ATOM 684 N N . PHE A 1 89 ? -7.340 -10.704 1.606 1.00 82.69 89 PHE A N 1
ATOM 685 C CA . PHE A 1 89 ? -6.908 -9.626 2.488 1.00 82.69 89 PHE A CA 1
ATOM 686 C C . PHE A 1 89 ? -8.112 -8.779 2.877 1.00 82.69 89 PHE A C 1
ATOM 688 O O . PHE A 1 89 ? -8.747 -8.162 2.032 1.00 82.69 89 PHE A O 1
ATOM 695 N N . HIS A 1 90 ? -8.442 -8.762 4.160 1.00 85.44 90 HIS A N 1
ATOM 696 C CA . HIS A 1 90 ? -9.526 -7.957 4.704 1.00 85.44 90 HIS A CA 1
ATOM 697 C C . HIS A 1 90 ? -8.963 -6.606 5.143 1.00 85.44 90 HIS A C 1
ATOM 699 O O . HIS A 1 90 ? -8.088 -6.571 6.013 1.00 85.44 90 HIS A O 1
ATOM 705 N N . ALA A 1 91 ? -9.435 -5.518 4.534 1.00 84.19 91 ALA A N 1
ATOM 706 C CA . ALA A 1 91 ? -9.077 -4.160 4.923 1.00 84.19 91 ALA A CA 1
ATOM 707 C C . ALA A 1 91 ? -10.295 -3.441 5.508 1.00 84.19 91 ALA A C 1
ATOM 709 O O . ALA A 1 91 ? -11.358 -3.370 4.892 1.00 84.19 91 ALA A O 1
ATOM 710 N N . LEU A 1 92 ? -10.106 -2.881 6.697 1.00 84.31 92 LEU A N 1
ATOM 711 C CA . LEU A 1 92 ? -11.107 -2.131 7.435 1.00 84.31 92 LEU A CA 1
ATOM 712 C C . LEU A 1 92 ? -10.544 -0.746 7.737 1.00 84.31 92 LEU A C 1
ATOM 714 O O . LEU A 1 92 ? -9.513 -0.636 8.396 1.00 84.31 92 LEU A O 1
ATOM 718 N N . VAL A 1 93 ? -11.210 0.314 7.297 1.00 84.06 93 VAL A N 1
ATOM 719 C CA . VAL A 1 93 ? -10.820 1.691 7.599 1.00 84.06 93 VAL A CA 1
ATOM 720 C C . VAL A 1 93 ? -11.959 2.394 8.312 1.00 84.06 93 VAL A C 1
ATOM 722 O O . VAL A 1 93 ? -13.065 2.532 7.793 1.00 84.06 93 VAL A O 1
ATOM 725 N N . HIS A 1 94 ? -11.669 2.853 9.524 1.00 84.81 94 HIS A N 1
ATOM 726 C CA . HIS A 1 94 ? -12.559 3.697 10.297 1.00 84.81 94 HIS A CA 1
ATOM 727 C C . HIS A 1 94 ? -12.064 5.133 10.281 1.00 84.81 94 HIS A C 1
ATOM 729 O O . HIS A 1 94 ? -10.878 5.405 10.474 1.00 84.81 94 HIS A O 1
ATOM 735 N N . ARG A 1 95 ? -13.000 6.059 10.141 1.00 82.75 95 ARG A N 1
ATOM 736 C CA . ARG A 1 95 ? -12.774 7.488 10.240 1.00 82.75 95 ARG A CA 1
ATOM 737 C C . ARG A 1 95 ? -13.499 8.030 11.452 1.00 82.75 95 ARG A C 1
ATOM 739 O O . ARG A 1 95 ? -14.701 7.858 11.604 1.00 82.75 95 ARG A O 1
ATOM 746 N N . ARG A 1 96 ? -12.775 8.748 12.294 1.00 81.62 96 ARG A N 1
ATOM 747 C CA . ARG A 1 96 ? -13.319 9.455 13.440 1.00 81.62 96 ARG A CA 1
ATOM 748 C C . ARG A 1 96 ? -13.437 10.932 13.129 1.00 81.62 96 ARG A C 1
ATOM 750 O O . ARG A 1 96 ? -12.427 11.593 12.878 1.00 81.62 96 ARG A O 1
ATOM 757 N N . LYS A 1 97 ? -14.654 11.461 13.195 1.00 79.12 97 LYS A N 1
ATOM 758 C CA . LYS A 1 97 ? -14.919 12.901 13.127 1.00 79.12 97 LYS A CA 1
ATOM 759 C C . LYS A 1 97 ? -15.780 13.2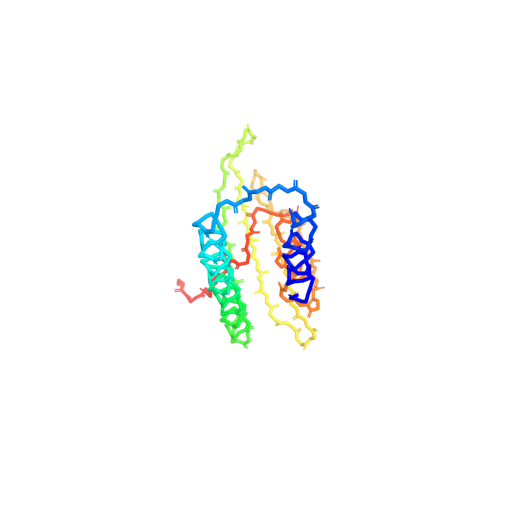75 14.326 1.00 79.12 97 LYS A C 1
ATOM 761 O O . LYS A 1 97 ? -16.791 12.636 14.574 1.00 79.12 97 LYS A O 1
ATOM 766 N N . GLU A 1 98 ? -15.344 14.275 15.090 1.00 73.25 98 GLU A N 1
ATOM 767 C CA . GLU A 1 98 ? -16.142 14.839 16.194 1.00 73.25 98 GLU A CA 1
ATOM 768 C C . GLU A 1 98 ? -16.522 13.828 17.300 1.00 73.25 98 GLU A C 1
ATOM 770 O O . GLU A 1 98 ? -17.500 13.991 18.018 1.00 73.25 98 GLU A O 1
ATOM 775 N N . GLY A 1 99 ? -15.707 12.781 17.466 1.00 73.06 99 GLY A N 1
ATOM 776 C CA . GLY A 1 99 ? -15.843 11.793 18.538 1.00 73.06 99 GLY A CA 1
ATOM 777 C C . GLY A 1 99 ? -16.414 10.446 18.103 1.00 73.06 99 GLY A C 1
ATOM 778 O O . GLY A 1 99 ? -16.070 9.460 18.757 1.00 73.06 99 GLY A O 1
ATOM 779 N N . ASP A 1 100 ? -17.157 10.383 16.996 1.00 79.81 100 ASP A N 1
ATOM 780 C CA . ASP A 1 100 ? -17.802 9.158 16.508 1.00 79.81 100 ASP A CA 1
ATOM 781 C C . ASP A 1 100 ? -16.980 8.451 15.421 1.00 79.81 100 ASP A C 1
ATOM 783 O O . ASP A 1 100 ? -16.335 9.109 14.600 1.00 79.81 100 ASP A O 1
ATOM 787 N N . TRP A 1 101 ? -16.983 7.115 15.435 1.00 79.56 101 TRP A N 1
ATOM 788 C CA . TRP A 1 101 ? -16.272 6.281 14.463 1.00 79.56 101 TRP A CA 1
ATOM 789 C C . TRP A 1 101 ? -17.225 5.844 13.357 1.00 79.56 101 TRP A C 1
ATOM 791 O O . TRP A 1 101 ? -18.169 5.098 13.593 1.00 79.56 101 TRP A O 1
ATOM 801 N N . GLN A 1 102 ? -16.931 6.258 12.132 1.00 81.81 102 GLN A N 1
ATOM 802 C CA . GLN A 1 102 ? -17.653 5.852 10.936 1.00 81.81 102 GLN A CA 1
ATOM 803 C C . GLN A 1 102 ? -16.809 4.870 10.129 1.00 81.81 102 GLN A C 1
ATOM 805 O O . GLN A 1 102 ? -15.605 5.069 9.958 1.00 81.81 102 GLN A O 1
ATOM 810 N N . VAL A 1 103 ? -17.436 3.801 9.644 1.00 81.69 103 VAL A N 1
ATOM 811 C CA . VAL A 1 103 ? -16.792 2.858 8.725 1.00 81.69 103 VAL A CA 1
ATOM 812 C C . VAL A 1 103 ? -16.716 3.520 7.355 1.00 81.69 103 VAL A C 1
ATOM 814 O O . VAL A 1 103 ? -17.743 3.882 6.788 1.00 81.69 103 VAL A O 1
ATOM 817 N N . GLU A 1 104 ? -15.501 3.719 6.854 1.00 78.62 104 GLU A N 1
ATOM 818 C CA . GLU A 1 104 ? -15.245 4.314 5.537 1.00 78.62 104 GLU A CA 1
ATOM 819 C C . GLU A 1 104 ? -14.908 3.237 4.498 1.00 78.62 104 GLU A C 1
ATOM 821 O O . GLU A 1 104 ? -15.249 3.391 3.330 1.00 78.62 104 GLU A O 1
ATOM 826 N N . LEU A 1 105 ? -14.308 2.121 4.930 1.00 79.81 105 LEU A N 1
ATOM 827 C CA . LEU A 1 105 ? -14.038 0.952 4.093 1.00 79.81 105 LEU A CA 1
ATOM 828 C C . LEU A 1 105 ? -14.147 -0.331 4.927 1.00 79.81 105 LEU A C 1
ATOM 830 O O . LEU A 1 105 ? -13.587 -0.397 6.020 1.00 79.81 105 LEU A O 1
ATOM 834 N N . ASP A 1 106 ? -14.837 -1.343 4.409 1.00 85.44 106 ASP A N 1
ATOM 835 C CA . ASP A 1 106 ? -14.891 -2.698 4.971 1.00 85.44 106 ASP A CA 1
ATOM 836 C C . ASP A 1 106 ? -15.014 -3.698 3.818 1.00 85.44 106 ASP A C 1
ATOM 838 O O . ASP A 1 106 ? -16.114 -4.050 3.392 1.00 85.44 106 ASP A O 1
ATOM 842 N N . GLU A 1 107 ? -13.872 -4.089 3.252 1.00 84.06 107 GLU A N 1
ATOM 843 C CA . GLU A 1 107 ? -13.830 -4.923 2.051 1.00 84.06 107 GLU A CA 1
ATOM 844 C C . GLU A 1 107 ? -12.761 -6.014 2.135 1.00 84.06 107 GLU A C 1
ATOM 846 O O . GLU A 1 107 ? -11.724 -5.881 2.792 1.00 84.06 107 GLU A O 1
ATOM 851 N N . VAL A 1 108 ? -13.037 -7.132 1.460 1.00 84.69 108 VAL A N 1
ATOM 852 C CA . VAL A 1 108 ? -12.117 -8.261 1.316 1.00 84.69 108 VAL A CA 1
ATOM 853 C C . VAL A 1 108 ? -11.619 -8.288 -0.120 1.00 84.69 108 VAL A C 1
ATOM 855 O O . VAL A 1 108 ? -12.411 -8.401 -1.049 1.00 84.69 108 VAL A O 1
ATOM 858 N N . PHE A 1 109 ? -10.305 -8.229 -0.279 1.00 84.94 109 PHE A N 1
ATOM 859 C CA . PHE A 1 109 ? -9.621 -8.232 -1.564 1.00 84.94 109 PHE A CA 1
ATOM 860 C C . PHE A 1 109 ? -8.967 -9.583 -1.831 1.00 84.94 109 PHE A C 1
ATOM 862 O O . PHE A 1 109 ? -8.455 -10.229 -0.912 1.00 84.94 109 PHE A O 1
ATOM 869 N N . GLU A 1 110 ? -8.923 -9.999 -3.094 1.00 82.19 110 GLU A N 1
ATOM 870 C CA . GLU A 1 110 ? -8.275 -11.258 -3.482 1.00 82.19 110 GLU A CA 1
ATOM 871 C C . GLU A 1 110 ? -6.746 -11.133 -3.457 1.00 82.19 110 GLU A C 1
ATOM 873 O O . GLU A 1 110 ? -6.026 -12.111 -3.244 1.00 82.19 110 GLU A O 1
ATOM 878 N N . SER A 1 111 ? -6.228 -9.912 -3.631 1.00 80.50 111 SER A N 1
ATOM 879 C CA . SER A 1 111 ? -4.793 -9.637 -3.623 1.00 80.50 111 SER A CA 1
ATOM 880 C C . SER A 1 111 ? -4.429 -8.356 -2.874 1.00 80.50 111 SER A C 1
ATOM 882 O O . SER A 1 111 ? -5.185 -7.388 -2.828 1.00 80.50 111 SER A O 1
ATOM 884 N N . LEU A 1 112 ? -3.206 -8.317 -2.341 1.00 79.69 112 LEU A N 1
ATOM 885 C CA . LEU A 1 112 ? -2.634 -7.120 -1.716 1.00 79.69 112 LEU A CA 1
ATOM 886 C C . LEU A 1 112 ? -2.491 -5.940 -2.689 1.00 79.69 112 LEU A C 1
ATOM 888 O O . LEU A 1 112 ? -2.573 -4.790 -2.271 1.00 79.69 112 LEU A O 1
ATOM 892 N N . GLY A 1 113 ? -2.316 -6.213 -3.985 1.00 79.50 113 GLY A N 1
ATOM 893 C CA . GLY A 1 113 ? -2.215 -5.160 -4.997 1.00 79.50 113 GLY A CA 1
ATOM 894 C C . GLY A 1 113 ? -3.556 -4.470 -5.233 1.00 79.50 113 GLY A C 1
ATOM 895 O O . GLY A 1 113 ? -3.612 -3.254 -5.388 1.00 79.50 113 GLY A O 1
ATOM 896 N N . GLU A 1 114 ? -4.640 -5.244 -5.211 1.00 81.94 114 GLU A N 1
ATOM 897 C CA . GLU A 1 114 ? -6.007 -4.728 -5.264 1.00 81.94 114 GLU A CA 1
ATOM 898 C C . GLU A 1 114 ? -6.367 -3.955 -3.988 1.00 81.94 114 GLU A C 1
ATOM 900 O O . GLU A 1 114 ? -6.959 -2.879 -4.074 1.00 81.94 114 GLU A O 1
ATOM 905 N N . ALA A 1 115 ? -5.923 -4.441 -2.824 1.00 81.69 115 ALA A N 1
ATOM 906 C CA . ALA A 1 115 ? -6.048 -3.712 -1.567 1.00 81.69 115 ALA A CA 1
ATOM 907 C C . ALA A 1 115 ? -5.293 -2.367 -1.601 1.00 81.69 115 ALA A C 1
ATOM 909 O O . ALA A 1 115 ? -5.871 -1.352 -1.230 1.00 81.69 115 ALA A O 1
ATOM 910 N N . ASP A 1 116 ? -4.043 -2.313 -2.092 1.00 80.75 116 ASP A N 1
ATOM 911 C CA . ASP A 1 116 ? -3.266 -1.059 -2.208 1.00 80.75 116 ASP A CA 1
ATOM 912 C C . ASP A 1 116 ? -3.949 -0.047 -3.139 1.00 80.75 116 ASP A C 1
ATOM 914 O O . ASP A 1 116 ? -3.999 1.145 -2.835 1.00 80.75 116 ASP A O 1
ATOM 918 N N . LEU A 1 117 ? -4.501 -0.509 -4.266 1.00 82.69 117 LEU A N 1
ATOM 919 C CA . LEU A 1 117 ? -5.223 0.355 -5.203 1.00 82.69 117 LEU A CA 1
ATOM 920 C C . LEU A 1 117 ? -6.490 0.943 -4.573 1.00 82.69 117 LEU A C 1
ATOM 922 O O . LEU A 1 117 ? -6.700 2.153 -4.664 1.00 82.69 117 LEU A O 1
ATOM 926 N N . ASN A 1 118 ? -7.299 0.116 -3.908 1.00 82.75 118 ASN A N 1
ATOM 927 C CA . ASN A 1 118 ? -8.535 0.566 -3.267 1.00 82.75 118 ASN A CA 1
ATOM 928 C C . ASN A 1 118 ? -8.269 1.447 -2.042 1.00 82.75 118 ASN A C 1
ATOM 930 O O . ASN A 1 118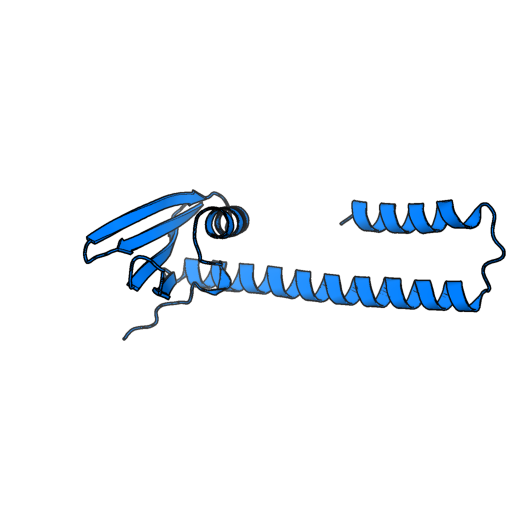 ? -8.926 2.473 -1.876 1.00 82.75 118 ASN A O 1
ATOM 934 N N . LEU A 1 119 ? -7.263 1.121 -1.227 1.00 81.19 119 LEU A N 1
ATOM 935 C CA . LEU A 1 119 ? -6.861 1.952 -0.090 1.00 81.19 119 LEU A CA 1
ATOM 936 C C . LEU A 1 119 ? -6.444 3.350 -0.550 1.00 81.19 119 LEU A C 1
ATOM 938 O O . LEU A 1 119 ? -6.929 4.326 0.012 1.00 81.19 119 LEU A O 1
ATOM 942 N N . ARG A 1 120 ? -5.640 3.457 -1.616 1.00 82.38 120 ARG A N 1
ATOM 943 C CA . ARG A 1 120 ? -5.228 4.748 -2.199 1.00 82.38 120 ARG A CA 1
ATOM 944 C C . ARG A 1 120 ? -6.369 5.535 -2.830 1.00 82.38 120 ARG A C 1
ATOM 946 O O . ARG A 1 120 ? -6.302 6.761 -2.872 1.00 82.38 120 ARG A O 1
ATOM 953 N N . ALA A 1 121 ? -7.349 4.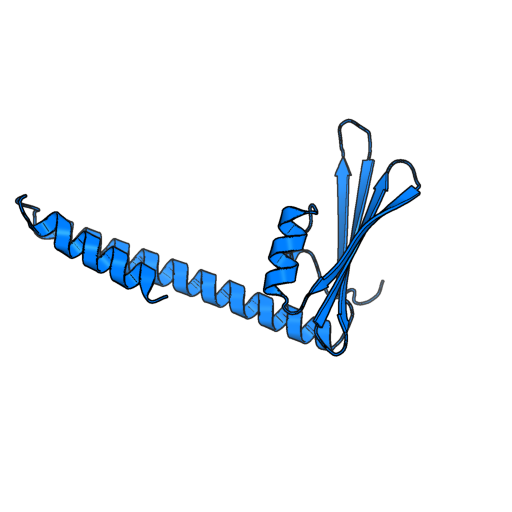843 -3.404 1.00 79.25 121 ALA A N 1
ATOM 954 C CA . ALA A 1 121 ? -8.465 5.477 -4.097 1.00 79.25 121 ALA A CA 1
ATOM 955 C C . ALA A 1 121 ? -9.518 6.006 -3.117 1.00 79.25 121 ALA A C 1
ATOM 957 O O . ALA A 1 121 ? -10.064 7.088 -3.330 1.00 79.25 121 ALA A O 1
ATOM 958 N N . SER A 1 122 ? -9.782 5.250 -2.050 1.00 75.50 122 SER A N 1
ATOM 959 C CA . SER A 1 122 ? -10.917 5.481 -1.153 1.00 75.50 122 SER A CA 1
ATOM 960 C C . SER A 1 122 ? -10.513 6.064 0.201 1.00 75.50 122 SER A C 1
ATOM 962 O O . SER A 1 122 ? -11.370 6.559 0.928 1.00 75.50 122 SER A O 1
ATOM 964 N N . THR A 1 123 ? -9.229 6.012 0.572 1.00 79.06 123 THR A N 1
ATOM 965 C CA . THR A 1 123 ? -8.756 6.374 1.918 1.00 79.06 123 THR A CA 1
ATOM 966 C C . THR A 1 123 ? -7.423 7.139 1.858 1.00 79.06 123 THR A C 1
ATOM 968 O O . THR A 1 123 ? -6.727 7.100 0.844 1.00 79.06 123 THR A O 1
ATOM 971 N N . PRO A 1 124 ? -7.017 7.845 2.931 1.00 78.06 124 PRO A N 1
ATOM 972 C CA . PRO A 1 124 ? -5.710 8.504 2.979 1.00 78.06 124 PRO A CA 1
ATOM 973 C C . PRO A 1 124 ? -4.539 7.540 3.239 1.00 78.06 124 PRO A C 1
ATOM 975 O O . PRO A 1 124 ? -3.404 8.002 3.336 1.00 78.06 124 PRO A O 1
ATOM 978 N N . PHE A 1 125 ? -4.794 6.238 3.395 1.00 75.81 125 PHE A N 1
ATOM 979 C CA . PHE A 1 125 ? -3.762 5.252 3.697 1.00 75.81 125 PHE A CA 1
ATOM 980 C C . PHE A 1 125 ? -3.116 4.684 2.436 1.00 75.81 125 PHE A C 1
ATOM 982 O O . PHE A 1 125 ? -3.780 4.406 1.437 1.00 75.81 125 PHE A O 1
ATOM 989 N N . VAL A 1 126 ? -1.813 4.423 2.523 1.00 79.06 126 VAL A N 1
ATOM 990 C CA . VAL A 1 126 ? -1.101 3.540 1.593 1.00 79.06 126 VAL A CA 1
ATOM 991 C C . VAL A 1 126 ? -0.714 2.243 2.287 1.00 79.06 126 VAL A C 1
ATOM 993 O O . VAL A 1 126 ? -0.575 2.198 3.506 1.00 79.06 126 VAL A O 1
ATOM 996 N N . LEU A 1 127 ? -0.472 1.184 1.510 1.00 75.69 127 LEU A N 1
ATOM 997 C CA . LEU A 1 127 ? -0.072 -0.112 2.062 1.00 75.69 127 LEU A CA 1
ATOM 998 C C . LEU A 1 127 ? 1.167 -0.020 2.982 1.00 75.69 127 LEU A C 1
ATOM 1000 O O . LEU A 1 127 ? 1.242 -0.715 3.984 1.00 75.69 127 LEU A O 1
ATOM 1004 N N . SER A 1 128 ? 2.105 0.886 2.679 1.00 76.69 128 SER A N 1
ATOM 1005 C CA . SER A 1 128 ? 3.303 1.150 3.493 1.00 76.69 128 SER A CA 1
ATOM 1006 C C . SER A 1 128 ? 3.027 1.712 4.893 1.00 76.69 128 SER A C 1
ATOM 1008 O O . SER A 1 128 ? 3.927 1.680 5.730 1.00 76.69 128 SER A O 1
ATOM 1010 N N . ASP A 1 129 ? 1.835 2.261 5.140 1.00 76.81 129 ASP A N 1
ATOM 1011 C CA . ASP A 1 129 ? 1.468 2.827 6.444 1.00 76.81 129 ASP A CA 1
ATOM 1012 C C . ASP A 1 129 ? 1.054 1.742 7.442 1.00 76.81 129 ASP A C 1
ATOM 1014 O O . ASP A 1 129 ? 1.064 1.973 8.654 1.00 76.81 129 ASP A O 1
ATOM 1018 N N . PHE A 1 130 ? 0.683 0.563 6.939 1.00 77.50 130 PHE A N 1
ATOM 1019 C CA . PHE A 1 130 ? 0.357 -0.593 7.753 1.00 77.50 130 PHE A CA 1
ATOM 1020 C C . PHE A 1 130 ? 1.658 -1.227 8.221 1.00 77.50 130 PHE A C 1
ATOM 1022 O O . PHE A 1 130 ? 2.529 -1.590 7.432 1.00 77.50 130 PHE A O 1
ATOM 1029 N N . ARG A 1 131 ? 1.811 -1.285 9.538 1.00 75.50 131 ARG A N 1
ATOM 1030 C CA . ARG A 1 131 ? 2.950 -1.913 10.197 1.00 75.50 131 ARG A CA 1
ATOM 1031 C C . ARG A 1 131 ? 2.408 -2.904 11.205 1.00 75.50 131 ARG A C 1
ATOM 1033 O O . ARG A 1 131 ? 1.273 -2.747 11.678 1.00 75.50 131 ARG A O 1
ATOM 1040 N N . ASP A 1 132 ? 3.207 -3.924 11.498 1.00 66.69 132 ASP A N 1
ATOM 1041 C CA . ASP A 1 132 ? 2.876 -4.811 12.600 1.00 66.69 132 ASP A CA 1
ATOM 1042 C C . ASP A 1 132 ? 2.759 -3.976 13.873 1.00 66.69 132 ASP A C 1
ATOM 1044 O O . ASP A 1 132 ? 3.560 -3.067 14.133 1.00 66.69 132 ASP A O 1
ATOM 1048 N N . LYS A 1 133 ? 1.686 -4.226 14.612 1.00 61.62 133 LYS A N 1
ATOM 1049 C CA . LYS A 1 133 ? 1.453 -3.557 15.876 1.00 61.62 133 LYS A CA 1
ATOM 1050 C C . LYS A 1 133 ? 1.992 -4.482 16.955 1.00 61.62 133 LYS A C 1
ATOM 1052 O O . LYS A 1 133 ? 1.209 -5.040 17.714 1.00 61.62 133 LYS A O 1
ATOM 1057 N N . ASP A 1 134 ? 3.314 -4.627 16.988 1.00 48.75 134 ASP A N 1
ATOM 1058 C CA . ASP A 1 134 ? 3.998 -5.165 18.158 1.00 48.75 134 ASP A CA 1
ATOM 1059 C C . ASP A 1 134 ? 3.699 -4.215 19.324 1.00 48.75 134 ASP A C 1
ATOM 1061 O O . ASP A 1 134 ? 4.145 -3.067 19.340 1.00 48.75 134 ASP A O 1
ATOM 1065 N N . ASP A 1 135 ? 2.812 -4.693 20.193 1.00 41.91 135 ASP A N 1
ATOM 1066 C CA . ASP A 1 135 ? 2.501 -4.279 21.558 1.00 41.91 135 ASP A CA 1
ATOM 1067 C C . ASP A 1 135 ? 3.063 -2.924 22.040 1.00 41.91 135 ASP A C 1
ATOM 1069 O O . ASP A 1 135 ? 4.261 -2.730 22.257 1.00 41.91 135 ASP A O 1
ATOM 1073 N N . GLU A 1 136 ? 2.125 -2.009 22.307 1.00 36.41 136 GLU A N 1
ATOM 1074 C CA . GLU A 1 136 ? 2.212 -1.143 23.490 1.00 36.41 136 GLU A CA 1
ATOM 1075 C C . GLU A 1 136 ? 1.868 -1.971 24.735 1.00 36.41 136 GLU A C 1
ATOM 1077 O O . GLU A 1 136 ? 0.873 -2.734 24.657 1.00 36.41 136 GLU A O 1
#

Secondary structure (DSSP, 8-state):
-HHHHHHHHHHHHHHTTT----HHHHHHHHHHHHHHHHHHHHHHHHHHHHHHHHHHHHHHS-EEEEEEEEETTEEEEEEEEEEEETTEEEEEEEEEETTEEEEEEEEEESSHHHHHHHHHHHSS--GGG-EE----

Foldseek 3Di:
DVVVVVVVVCVVVVVVPDDPDPVVVVVVVVVVVVVVVVVVVVVVVVVVVLQVVLVVLLVVDKWKFWDWDQDPQGIKIKIWIWHDDDQFIWIWIWIDDPHDTDTQDTDTDNGPVVVQVCCVVRHPDGPVRTDDPPDD

Radius of gyration: 22.08 Å; chains: 1; bounding box: 45×40×65 Å

Sequence (136 aa):
MYEISQQVLLFLAEDHGRRNIPGWVVVLLIVIAIGTMLAVSDQLKKRKQLHTDITDDLGAQKQVASVKSMTTSGPVEYRGVLARKNQGFHALVHRRKEGDWQVELDEVFESLGEADLNLRASTPFVLSDFRDKDDE